Protein AF-A0A6B9Y877-F1 (afdb_monomer)

Sequence (72 aa):
MRSFADPDTTFHLVRSQTPVNVDGFKLGEPTGEVECLECGAVEENIDEISHEPDCPQRFVHSRWYAEMMDQD

Secondary structure (DSSP, 8-state):
-EETTSTT--EEEEE--S-HHHHSS-TT-EEEEEEETTT--EES-GGG----TT-TTTTEE-HHHHHHHTT-

pLDDT: mean 92.59, std 9.09, range [48.47, 98.31]

Solvent-accessible surface area (backbone atoms only — not comparable to full-atom values): 4462 Å² total; per-residue (Å²): 126,54,39,61,85,36,90,94,46,64,70,41,78,38,51,36,88,49,60,41,91,77,80,72,40,54,70,66,36,72,70,61,35,37,30,34,73,84,65,66,36,70,31,71,43,80,69,68,49,80,51,52,97,81,37,94,64,60,68,30,26,50,68,66,57,51,61,60,65,73,75,117

Mean predicted aligned error: 3.89 Å

Radius of gyration: 14.37 Å; Cα contacts (8 Å, |Δi|>4): 118; chains: 1; bounding box: 34×27×37 Å

Foldseek 3Di:
DAACPDPPFDKDQDADCDPCVPLVDHHRHGPLWIAGPQARFIDNDPQDTPGDPPGPCRHHHHPVVVVVVVVD

Structure (mmCIF, N/CA/C/O backbone):
data_AF-A0A6B9Y877-F1
#
_entry.id   AF-A0A6B9Y877-F1
#
loop_
_atom_site.group_PDB
_atom_site.id
_atom_site.type_symbol
_atom_site.label_atom_id
_atom_site.label_alt_id
_atom_site.label_comp_id
_atom_site.label_asym_id
_atom_site.label_entity_id
_atom_site.label_seq_id
_atom_site.pdbx_PDB_ins_code
_atom_site.Cartn_x
_atom_site.Cartn_y
_atom_site.Cartn_z
_atom_site.occupancy
_atom_site.B_iso_or_equiv
_atom_site.auth_seq_id
_atom_site.auth_comp_id
_atom_site.auth_asym_id
_atom_site.auth_atom_id
_atom_site.pdbx_PDB_model_num
ATOM 1 N N . MET A 1 1 ? -9.417 5.086 15.830 1.00 73.69 1 MET A N 1
ATOM 2 C CA . MET A 1 1 ? -8.809 4.845 14.501 1.00 73.69 1 MET A CA 1
ATOM 3 C C . MET A 1 1 ? -8.099 3.489 14.520 1.00 73.69 1 MET A C 1
ATOM 5 O O . MET A 1 1 ? -7.563 3.147 15.569 1.00 73.69 1 MET A O 1
ATOM 9 N N . ARG A 1 2 ? -8.153 2.679 13.449 1.00 86.88 2 ARG A N 1
ATOM 10 C CA . ARG A 1 2 ? -7.445 1.376 13.377 1.00 86.88 2 ARG A CA 1
ATOM 11 C C . ARG A 1 2 ? -6.005 1.602 12.909 1.00 86.88 2 ARG A C 1
ATOM 13 O O . ARG A 1 2 ? -5.764 2.563 12.188 1.00 86.88 2 ARG A O 1
ATOM 20 N N . SER A 1 3 ? -5.061 0.745 13.309 1.00 91.56 3 SER A N 1
ATOM 21 C CA . SER A 1 3 ? -3.674 0.889 12.860 1.00 91.56 3 SER A CA 1
ATOM 22 C C . SER A 1 3 ? -3.390 0.161 11.544 1.00 91.56 3 SER A C 1
ATOM 24 O O . SER A 1 3 ? -3.958 -0.903 11.338 1.00 91.56 3 SER A O 1
ATOM 26 N N . PHE A 1 4 ? -2.476 0.651 10.695 1.00 90.62 4 PHE A N 1
ATOM 27 C CA . PHE A 1 4 ? -1.985 -0.135 9.543 1.00 90.62 4 PHE A CA 1
ATOM 28 C C . PHE A 1 4 ? -1.221 -1.406 9.958 1.00 90.62 4 PHE A C 1
ATOM 30 O O . PHE A 1 4 ? -0.947 -2.271 9.135 1.00 90.62 4 PHE A O 1
ATOM 37 N N . ALA A 1 5 ? -0.813 -1.498 11.228 1.00 92.31 5 ALA A N 1
ATOM 38 C CA . ALA A 1 5 ? -0.168 -2.677 11.801 1.00 92.31 5 ALA A CA 1
ATOM 39 C C . ALA A 1 5 ? -1.175 -3.631 12.473 1.00 92.31 5 ALA A C 1
ATOM 41 O O . ALA A 1 5 ? -0.777 -4.553 13.186 1.00 92.31 5 ALA A O 1
ATOM 42 N N . ASP A 1 6 ? -2.476 -3.372 12.323 1.00 93.31 6 ASP A N 1
ATOM 43 C CA . ASP A 1 6 ? -3.532 -4.257 12.803 1.00 93.31 6 ASP A CA 1
ATOM 44 C C . ASP A 1 6 ? -3.553 -5.550 11.961 1.00 93.31 6 ASP A C 1
ATOM 46 O O . ASP A 1 6 ? -3.403 -5.472 10.739 1.00 93.31 6 ASP A O 1
ATOM 50 N N . PRO A 1 7 ? -3.714 -6.741 12.568 1.00 93.69 7 PRO A N 1
ATOM 51 C CA . PRO A 1 7 ? -3.704 -8.008 11.834 1.00 93.69 7 PRO A CA 1
ATOM 52 C C . PRO A 1 7 ? -4.796 -8.118 10.758 1.00 93.69 7 PRO A C 1
ATOM 54 O O . PRO A 1 7 ? -4.622 -8.893 9.823 1.00 93.69 7 PRO A O 1
ATOM 57 N N . ASP A 1 8 ? -5.878 -7.338 10.862 1.00 92.81 8 ASP A N 1
ATOM 58 C CA . ASP A 1 8 ? -6.969 -7.301 9.881 1.00 92.81 8 ASP A CA 1
ATOM 59 C C . ASP A 1 8 ? -6.760 -6.214 8.806 1.00 92.81 8 ASP A C 1
ATOM 61 O O . ASP A 1 8 ? -7.711 -5.775 8.148 1.00 92.81 8 ASP A O 1
ATOM 65 N N . THR A 1 9 ? -5.532 -5.715 8.663 1.00 94.69 9 THR A N 1
ATOM 66 C CA . THR A 1 9 ? -5.127 -4.825 7.572 1.00 94.69 9 THR A CA 1
ATOM 67 C C . THR A 1 9 ? -4.058 -5.500 6.731 1.00 94.69 9 THR A C 1
ATOM 69 O O . THR A 1 9 ? -3.110 -6.079 7.261 1.00 94.69 9 THR A O 1
ATOM 72 N N . THR A 1 10 ? -4.210 -5.436 5.410 1.00 96.50 10 THR A N 1
ATOM 73 C CA . THR A 1 10 ? -3.317 -6.130 4.482 1.00 96.50 10 THR A CA 1
ATOM 74 C C . THR A 1 10 ? -2.770 -5.171 3.433 1.00 96.50 10 THR A C 1
ATOM 76 O O . THR A 1 10 ? -3.511 -4.424 2.787 1.00 96.50 10 THR A O 1
ATOM 79 N N . PHE A 1 11 ? -1.451 -5.216 3.256 1.00 97.12 11 PHE A N 1
ATOM 80 C CA . PHE A 1 11 ? -0.704 -4.413 2.295 1.00 97.12 11 PHE A CA 1
ATOM 81 C C . PHE A 1 11 ? 0.334 -5.277 1.586 1.00 97.12 11 PHE A C 1
ATOM 83 O O . PHE A 1 11 ? 0.837 -6.254 2.148 1.00 97.12 11 PHE A O 1
ATOM 90 N N . HIS A 1 12 ? 0.679 -4.895 0.363 1.00 97.50 12 HIS A N 1
ATOM 91 C CA . HIS A 1 12 ? 1.740 -5.514 -0.411 1.00 97.50 12 HIS A CA 1
ATOM 92 C C . HIS A 1 12 ? 2.892 -4.529 -0.610 1.00 97.50 12 HIS A C 1
ATOM 94 O O . HIS A 1 12 ? 2.693 -3.414 -1.078 1.00 97.50 12 HIS A O 1
ATOM 100 N N . LEU A 1 13 ? 4.111 -4.943 -0.253 1.00 97.38 13 LEU A N 1
ATOM 101 C CA . LEU A 1 13 ? 5.315 -4.193 -0.610 1.00 97.38 13 LEU A CA 1
ATOM 102 C C . LEU A 1 13 ? 5.628 -4.461 -2.076 1.00 97.38 13 LEU A C 1
ATOM 104 O O . LEU A 1 13 ? 5.990 -5.592 -2.426 1.00 97.38 13 LEU A O 1
ATOM 108 N N . VAL A 1 14 ? 5.510 -3.428 -2.903 1.00 98.00 14 VAL A N 1
ATOM 109 C CA . VAL A 1 14 ? 5.732 -3.542 -4.340 1.00 98.00 14 VAL A CA 1
ATOM 110 C C . VAL A 1 14 ? 7.209 -3.834 -4.596 1.00 98.00 14 VAL A C 1
ATOM 112 O O . VAL A 1 14 ? 8.116 -3.281 -3.965 1.00 98.00 14 VAL A O 1
ATOM 115 N N . ARG A 1 15 ? 7.459 -4.777 -5.505 1.00 98.31 15 ARG A N 1
ATOM 116 C CA . ARG A 1 15 ? 8.805 -5.212 -5.892 1.00 98.31 15 ARG A CA 1
ATOM 117 C C . ARG A 1 15 ? 8.991 -5.062 -7.386 1.00 98.31 15 ARG A C 1
ATOM 119 O O . ARG A 1 15 ? 8.130 -5.499 -8.149 1.00 98.31 15 ARG A O 1
ATOM 126 N N . SER A 1 16 ? 10.151 -4.552 -7.792 1.00 97.94 16 SER A N 1
ATOM 127 C CA . SER A 1 16 ? 10.485 -4.392 -9.206 1.00 97.94 16 SER A CA 1
ATOM 128 C C . SER A 1 16 ? 10.387 -5.725 -9.954 1.00 97.94 16 SER A C 1
ATOM 130 O O . SER A 1 16 ? 10.940 -6.745 -9.533 1.00 97.94 16 SER A O 1
ATOM 132 N N . GLN A 1 17 ? 9.678 -5.703 -11.083 1.00 97.62 17 GLN A N 1
ATOM 133 C CA . GLN A 1 17 ? 9.566 -6.815 -12.034 1.00 97.62 17 GLN A CA 1
ATOM 134 C C . GLN A 1 17 ? 10.290 -6.513 -13.352 1.00 97.62 17 GLN A C 1
ATOM 136 O O . GLN A 1 17 ? 10.131 -7.247 -14.330 1.00 97.62 17 GLN A O 1
ATOM 141 N N . THR A 1 18 ? 11.068 -5.429 -13.404 1.00 97.00 18 THR A N 1
ATOM 142 C CA . THR A 1 18 ? 11.735 -4.981 -14.627 1.00 97.00 18 THR A CA 1
ATOM 143 C C . THR A 1 18 ? 13.258 -5.003 -14.479 1.00 97.00 18 THR A C 1
ATOM 145 O O . THR A 1 18 ? 13.785 -5.151 -13.375 1.00 97.00 18 THR A O 1
ATOM 148 N N . PRO A 1 19 ? 14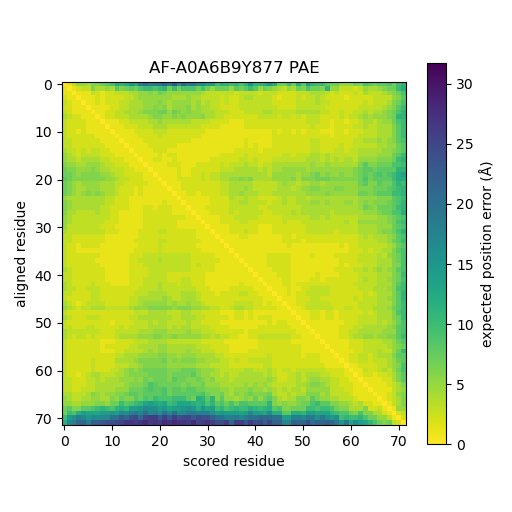.015 -4.971 -15.589 1.00 97.38 19 PRO A N 1
ATOM 149 C CA . PRO A 1 19 ? 15.464 -4.855 -15.518 1.00 97.38 19 PRO A CA 1
ATOM 150 C C . PRO A 1 19 ? 15.899 -3.504 -14.928 1.00 97.38 19 PRO A C 1
ATOM 152 O O . PRO A 1 19 ? 15.305 -2.474 -15.225 1.00 97.38 19 PRO A O 1
ATOM 155 N N . VAL A 1 20 ? 17.021 -3.495 -14.204 1.00 96.69 20 VAL A N 1
ATOM 156 C CA . VAL A 1 20 ? 17.548 -2.317 -13.480 1.00 96.69 20 VAL A CA 1
ATOM 157 C C . VAL A 1 20 ? 17.744 -1.054 -14.320 1.00 96.69 20 VAL A C 1
ATOM 159 O O . VAL A 1 20 ? 17.765 0.050 -13.792 1.00 96.69 20 VAL A O 1
ATOM 162 N N . ASN A 1 21 ? 17.894 -1.177 -15.637 1.00 97.25 21 ASN A N 1
ATOM 163 C CA . ASN A 1 21 ? 18.026 -0.023 -16.525 1.00 97.25 21 ASN A CA 1
ATOM 164 C C . ASN A 1 21 ? 16.685 0.648 -16.879 1.00 97.25 21 ASN A C 1
ATOM 166 O O . ASN A 1 21 ? 16.705 1.639 -17.606 1.00 97.25 21 ASN A O 1
ATOM 170 N N . VAL A 1 22 ? 15.553 0.104 -16.427 1.00 96.75 22 VAL A N 1
ATOM 171 C CA . VAL A 1 22 ? 14.208 0.643 -16.672 1.00 96.75 22 VAL A CA 1
ATOM 172 C C . VAL A 1 22 ? 13.740 1.491 -15.493 1.00 96.75 22 VAL A C 1
ATOM 174 O O . VAL A 1 22 ? 13.344 2.633 -15.700 1.00 96.75 22 VAL A O 1
ATOM 177 N N . ASP A 1 23 ? 13.815 0.956 -14.275 1.00 93.75 23 ASP A N 1
ATOM 178 C CA . ASP A 1 23 ? 13.289 1.588 -13.056 1.00 93.75 23 ASP A CA 1
ATOM 179 C C . ASP A 1 23 ? 14.369 1.915 -12.008 1.00 93.75 23 ASP A C 1
ATOM 181 O O . ASP A 1 23 ? 14.081 2.565 -11.008 1.00 93.75 23 ASP A O 1
ATOM 185 N N . GLY A 1 24 ? 15.623 1.511 -12.236 1.00 96.62 24 GLY A N 1
ATOM 186 C CA . GLY A 1 24 ? 16.734 1.748 -11.312 1.00 96.62 24 GLY A CA 1
ATOM 187 C C . GLY A 1 24 ? 16.862 0.724 -10.180 1.00 96.62 24 GLY A C 1
ATOM 188 O O . GLY A 1 24 ? 17.830 0.803 -9.422 1.00 96.62 24 GLY A O 1
ATOM 189 N N . PHE A 1 25 ? 15.964 -0.261 -10.088 1.00 97.56 25 PHE A N 1
ATOM 190 C CA . PHE A 1 25 ? 15.948 -1.273 -9.030 1.00 97.56 25 PHE A CA 1
ATOM 191 C C . PHE A 1 25 ? 16.459 -2.626 -9.526 1.00 97.56 25 PHE A C 1
ATOM 193 O O . PHE A 1 25 ? 16.315 -2.998 -10.691 1.00 97.56 25 PHE A O 1
ATOM 200 N N . LYS A 1 26 ? 17.073 -3.426 -8.649 1.00 97.75 26 LYS A N 1
ATOM 201 C CA . LYS A 1 26 ? 17.344 -4.824 -9.005 1.00 97.75 26 LYS A CA 1
ATOM 202 C C . LYS A 1 26 ? 16.023 -5.582 -9.108 1.00 97.75 26 LYS A C 1
ATOM 204 O O . LYS A 1 26 ? 15.091 -5.338 -8.349 1.00 97.75 26 LYS A O 1
ATOM 209 N N . LEU A 1 27 ? 15.980 -6.582 -9.988 1.00 97.69 27 LEU A N 1
ATOM 210 C CA . LEU A 1 27 ? 14.815 -7.454 -10.107 1.00 97.69 27 LEU A CA 1
ATOM 211 C C . LEU A 1 27 ? 14.461 -8.073 -8.740 1.00 97.69 27 LEU A C 1
ATOM 213 O O . LEU A 1 27 ? 15.300 -8.720 -8.109 1.00 97.69 27 LEU A O 1
ATOM 217 N N . GLY A 1 28 ? 13.218 -7.874 -8.300 1.00 97.12 28 GLY A N 1
ATOM 218 C CA . GLY A 1 28 ? 12.693 -8.327 -7.011 1.00 97.12 28 GLY A CA 1
ATOM 219 C C . GLY A 1 28 ? 12.997 -7.415 -5.814 1.00 97.12 28 GLY A C 1
ATOM 220 O O . GLY A 1 28 ? 12.557 -7.719 -4.699 1.00 97.12 28 GLY A O 1
ATOM 221 N N . GLU A 1 29 ? 13.728 -6.317 -6.002 1.00 98.12 29 GLU A N 1
ATOM 222 C CA . GLU A 1 29 ? 13.997 -5.324 -4.957 1.00 98.12 29 GLU A CA 1
ATOM 223 C C . GLU A 1 29 ? 12.721 -4.532 -4.615 1.00 98.12 29 GLU A C 1
ATOM 225 O O . GLU A 1 29 ? 11.928 -4.259 -5.520 1.00 98.12 29 GLU A O 1
ATOM 230 N N . PRO A 1 30 ? 12.473 -4.194 -3.332 1.00 97.44 30 PRO A N 1
ATOM 231 C CA . PRO A 1 30 ? 11.379 -3.298 -2.967 1.00 97.44 30 PRO A CA 1
ATOM 232 C C . PRO A 1 30 ? 11.527 -1.935 -3.647 1.00 97.44 30 PRO A C 1
ATOM 234 O O . PRO A 1 30 ? 12.611 -1.356 -3.605 1.00 97.44 30 PRO A O 1
ATOM 237 N N . THR A 1 31 ? 10.443 -1.418 -4.225 1.00 97.00 31 THR A N 1
ATOM 238 C CA . THR A 1 31 ? 10.447 -0.101 -4.890 1.00 97.00 31 THR A CA 1
ATOM 239 C C . THR A 1 31 ? 10.321 1.055 -3.899 1.00 97.00 31 THR A C 1
ATOM 241 O O . THR A 1 31 ? 10.675 2.182 -4.219 1.00 97.00 31 THR A O 1
ATOM 244 N N . GLY A 1 32 ? 9.854 0.766 -2.680 1.00 96.31 32 GLY A N 1
ATOM 245 C CA . GLY A 1 32 ? 9.457 1.769 -1.689 1.00 96.31 32 GLY A CA 1
ATOM 246 C C . GLY A 1 32 ? 7.949 2.016 -1.680 1.00 96.31 32 GLY A C 1
ATOM 247 O O . GLY A 1 32 ? 7.427 2.520 -0.692 1.00 96.31 32 GLY A O 1
ATOM 248 N N . GLU A 1 33 ? 7.243 1.577 -2.720 1.00 97.62 33 GLU A N 1
ATOM 249 C CA . GLU A 1 33 ? 5.793 1.683 -2.800 1.00 97.62 33 GLU A CA 1
ATOM 250 C C . GLU A 1 33 ? 5.096 0.571 -2.005 1.00 97.62 33 GLU A C 1
ATOM 252 O O . GLU A 1 33 ? 5.567 -0.571 -1.886 1.00 97.62 33 GLU A O 1
ATOM 257 N N . VAL A 1 34 ? 3.922 0.915 -1.489 1.00 97.81 34 VAL A N 1
ATOM 258 C CA . VAL A 1 34 ? 3.032 0.040 -0.739 1.00 97.81 34 VAL A CA 1
ATOM 259 C C . VAL A 1 34 ? 1.662 0.059 -1.404 1.00 97.81 34 VAL A C 1
ATOM 2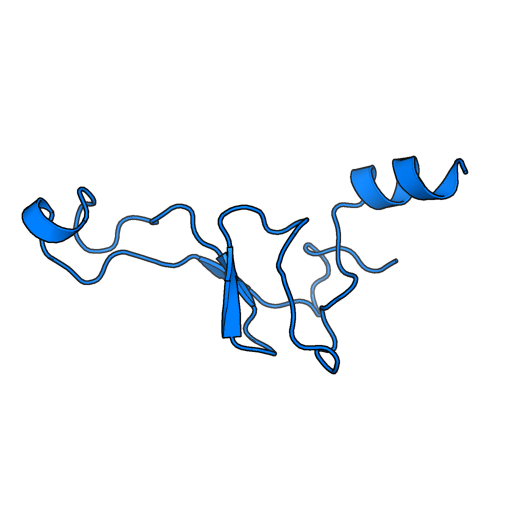61 O O . VAL A 1 34 ? 1.064 1.115 -1.586 1.00 97.81 34 VAL A O 1
ATOM 264 N N . GLU A 1 35 ? 1.150 -1.121 -1.735 1.00 98.25 35 GLU A N 1
ATOM 265 C CA . GLU A 1 35 ? -0.176 -1.314 -2.313 1.00 98.25 35 GLU A CA 1
ATOM 266 C C . GLU A 1 35 ? -1.171 -1.759 -1.233 1.00 98.25 35 GLU A C 1
ATOM 268 O O . GLU A 1 35 ? -0.929 -2.713 -0.485 1.00 98.25 35 GLU A O 1
ATOM 273 N N . CYS A 1 36 ? -2.325 -1.099 -1.161 1.00 97.94 36 CYS A N 1
ATOM 274 C CA . CYS A 1 36 ? -3.458 -1.570 -0.373 1.00 97.94 36 CYS A CA 1
ATOM 275 C C . CYS A 1 36 ? -4.141 -2.748 -1.075 1.00 97.94 36 CYS A C 1
ATOM 277 O O . CYS A 1 36 ? -4.689 -2.584 -2.160 1.00 97.94 36 CYS A O 1
ATOM 279 N N . LEU A 1 37 ? -4.216 -3.912 -0.425 1.00 97.88 37 LEU A N 1
ATOM 280 C CA . LEU A 1 37 ? -4.815 -5.107 -1.038 1.00 97.88 37 LEU A CA 1
ATOM 281 C C . LEU A 1 37 ? -6.352 -5.099 -1.100 1.00 97.88 37 LEU A C 1
ATOM 283 O O . LEU A 1 37 ? -6.934 -5.963 -1.748 1.00 97.88 37 LEU A O 1
ATOM 287 N N . GLU A 1 38 ? -7.009 -4.127 -0.463 1.00 97.75 38 GLU A N 1
ATOM 288 C CA . GLU A 1 38 ? -8.472 -3.985 -0.493 1.00 97.75 38 GLU A CA 1
ATOM 289 C C . GLU A 1 38 ? -8.959 -3.129 -1.669 1.00 97.75 38 GLU A C 1
ATOM 291 O O . GLU A 1 38 ? -10.016 -3.403 -2.230 1.00 97.75 38 GLU A O 1
ATOM 296 N N . CYS A 1 39 ? -8.207 -2.091 -2.054 1.00 97.88 39 CYS A N 1
ATOM 297 C CA . CYS A 1 39 ? -8.613 -1.173 -3.128 1.00 97.88 39 CYS A CA 1
ATOM 298 C C . CYS A 1 39 ? -7.571 -0.969 -4.236 1.00 97.88 39 CYS A C 1
ATOM 300 O O . CYS A 1 39 ? -7.861 -0.267 -5.198 1.00 97.88 39 CYS A O 1
ATOM 302 N N . GLY A 1 40 ? -6.369 -1.539 -4.115 1.00 97.94 40 GLY A N 1
ATOM 303 C CA . GLY A 1 40 ? -5.296 -1.436 -5.112 1.00 97.94 40 GLY A CA 1
ATOM 304 C C . GLY A 1 40 ? -4.590 -0.078 -5.179 1.00 97.94 40 GLY A C 1
ATOM 305 O O . GLY A 1 40 ? -3.793 0.142 -6.084 1.00 97.94 40 GLY A O 1
ATOM 306 N N . ALA A 1 41 ? -4.877 0.850 -4.258 1.00 97.94 41 ALA A N 1
ATOM 307 C CA . ALA A 1 41 ? -4.186 2.140 -4.207 1.00 97.94 41 ALA A CA 1
ATOM 308 C C . ALA A 1 41 ? -2.714 1.943 -3.813 1.00 97.94 41 ALA A C 1
ATOM 310 O O . ALA A 1 41 ? -2.424 1.135 -2.927 1.00 97.94 41 ALA A O 1
ATOM 311 N N . VAL A 1 42 ? -1.811 2.689 -4.455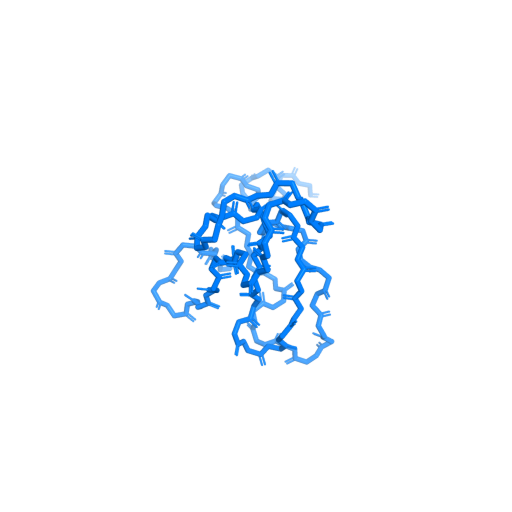 1.00 97.75 42 VAL A N 1
ATOM 312 C CA . VAL A 1 42 ? -0.355 2.573 -4.296 1.00 97.75 42 VAL A CA 1
ATOM 313 C C . VAL A 1 42 ? 0.231 3.936 -3.951 1.00 97.75 42 VAL A C 1
ATOM 315 O O . VAL A 1 42 ? -0.035 4.898 -4.663 1.00 97.75 42 VAL A O 1
ATOM 318 N N . GLU A 1 43 ? 1.030 4.004 -2.888 1.00 97.69 43 GLU A N 1
ATOM 319 C CA . GLU A 1 43 ? 1.797 5.196 -2.495 1.00 97.69 43 GLU A CA 1
ATOM 320 C C . GLU A 1 43 ? 3.119 4.794 -1.821 1.00 97.69 43 GLU A C 1
ATOM 322 O O . GLU A 1 43 ? 3.301 3.649 -1.406 1.00 97.69 43 GLU A O 1
ATOM 327 N N . GLU A 1 44 ? 4.040 5.743 -1.654 1.00 96.25 44 GLU A N 1
ATOM 328 C CA . GLU A 1 44 ? 5.312 5.538 -0.934 1.00 96.25 44 GLU A CA 1
ATOM 329 C C . GLU A 1 44 ? 5.168 5.632 0.599 1.00 96.25 44 GLU A C 1
ATOM 331 O O . GLU A 1 44 ? 6.069 5.240 1.344 1.00 96.25 44 GLU A O 1
ATOM 336 N N . ASN A 1 45 ? 4.034 6.146 1.092 1.00 93.88 45 ASN A N 1
ATOM 337 C CA . ASN A 1 45 ? 3.756 6.314 2.516 1.00 93.88 45 ASN A CA 1
ATOM 338 C C . ASN A 1 45 ? 2.460 5.598 2.918 1.00 93.88 45 ASN A C 1
ATOM 340 O O . ASN A 1 45 ?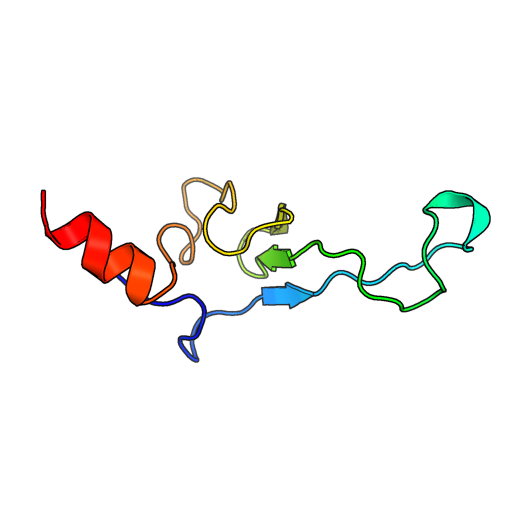 1.364 6.009 2.542 1.00 93.88 45 ASN A O 1
ATOM 344 N N . ILE A 1 46 ? 2.586 4.558 3.748 1.00 92.62 46 ILE A N 1
ATOM 345 C CA . ILE A 1 46 ? 1.450 3.756 4.227 1.00 92.62 46 ILE A CA 1
ATOM 346 C C . ILE A 1 46 ? 0.447 4.559 5.072 1.00 92.62 46 ILE A C 1
ATOM 348 O O . ILE A 1 46 ? -0.723 4.193 5.130 1.00 92.62 46 ILE A O 1
ATOM 352 N N . ASP A 1 47 ? 0.885 5.648 5.711 1.00 90.94 47 ASP A N 1
ATOM 353 C CA . ASP A 1 47 ? 0.023 6.518 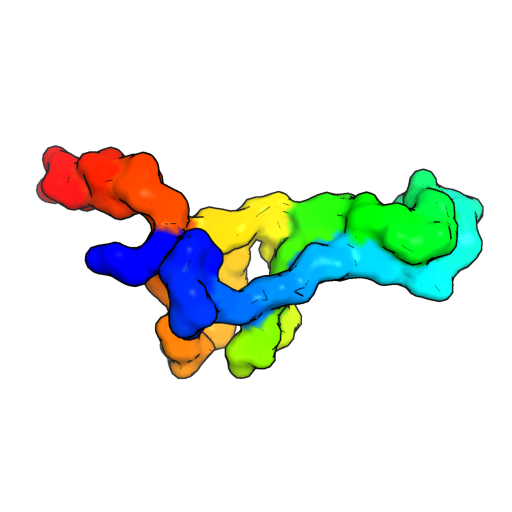6.518 1.00 90.94 47 ASP A CA 1
ATOM 354 C C . ASP A 1 47 ? -0.829 7.479 5.674 1.00 90.94 47 ASP A C 1
ATOM 356 O O . ASP A 1 47 ? -1.778 8.061 6.194 1.00 90.94 47 ASP A O 1
ATOM 360 N N . GLU A 1 48 ? -0.503 7.668 4.394 1.00 90.94 48 GLU A N 1
ATOM 361 C CA . GLU A 1 48 ? -1.092 8.706 3.534 1.00 90.94 48 GLU A CA 1
ATOM 362 C C . GLU A 1 48 ? -1.587 8.137 2.195 1.00 90.94 48 GLU A C 1
ATOM 364 O O . GLU A 1 48 ? -1.659 8.847 1.193 1.00 90.94 48 GLU A O 1
ATOM 369 N N . ILE A 1 49 ? -1.958 6.851 2.168 1.00 95.06 49 ILE 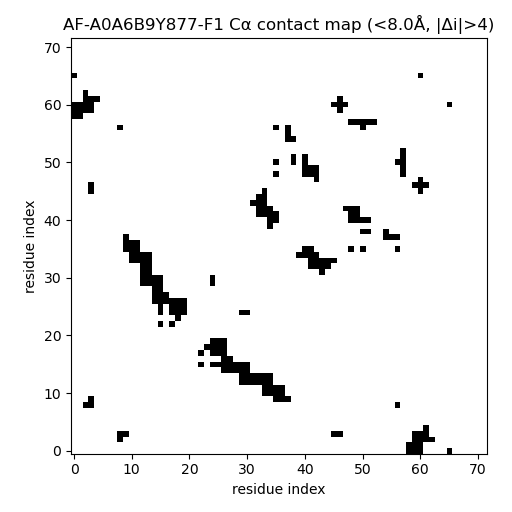A N 1
ATOM 370 C CA . ILE A 1 49 ? -2.495 6.222 0.957 1.00 95.06 49 ILE A CA 1
ATOM 371 C C . ILE A 1 49 ? -3.806 6.903 0.543 1.00 95.06 49 ILE A C 1
ATOM 373 O O . ILE A 1 49 ? -4.783 6.937 1.297 1.00 95.06 49 ILE A O 1
ATOM 377 N N . SER A 1 50 ? -3.855 7.378 -0.704 1.00 95.88 50 SER A N 1
ATOM 378 C CA . SER A 1 50 ? -5.059 7.928 -1.338 1.00 95.88 50 SER A CA 1
ATOM 379 C C . SER A 1 50 ? -6.046 6.812 -1.704 1.00 95.88 50 SER A C 1
ATOM 381 O O . SER A 1 50 ? -6.169 6.407 -2.858 1.00 95.88 50 SER A O 1
ATOM 383 N N . HIS A 1 51 ? -6.723 6.264 -0.698 1.00 97.12 51 HIS A N 1
ATOM 384 C CA . HIS A 1 51 ? -7.660 5.155 -0.861 1.00 97.12 51 HIS A CA 1
ATOM 385 C C . HIS A 1 51 ? -8.918 5.519 -1.663 1.00 97.12 51 HIS A C 1
ATOM 387 O O . HIS A 1 51 ? -9.406 6.650 -1.623 1.00 97.12 51 HIS A O 1
ATOM 393 N N . GLU A 1 52 ? -9.518 4.501 -2.290 1.00 97.31 52 GLU A N 1
ATOM 394 C CA . GLU A 1 52 ? -10.872 4.604 -2.841 1.00 97.31 52 GLU A CA 1
ATOM 395 C C . GLU A 1 52 ? -11.901 4.945 -1.739 1.00 97.31 52 GLU A C 1
ATOM 397 O O . GLU A 1 52 ? -11.753 4.496 -0.591 1.00 97.31 52 GLU A O 1
ATOM 402 N N . PRO A 1 53 ? -12.971 5.706 -2.053 1.00 96.31 53 PRO A N 1
ATOM 403 C CA . PRO A 1 53 ? -13.911 6.213 -1.050 1.00 96.31 53 PRO A CA 1
ATOM 404 C C . PRO A 1 53 ? -14.584 5.138 -0.185 1.00 96.31 53 PRO A C 1
ATOM 406 O O . PRO A 1 53 ? -14.938 5.399 0.968 1.00 96.31 53 PRO A O 1
ATOM 409 N N . ASP A 1 54 ? -14.778 3.937 -0.724 1.00 96.69 54 ASP A N 1
ATOM 410 C CA . ASP A 1 54 ? -15.427 2.804 -0.065 1.00 96.69 54 ASP A CA 1
ATOM 411 C C . ASP A 1 54 ? -14.441 1.786 0.530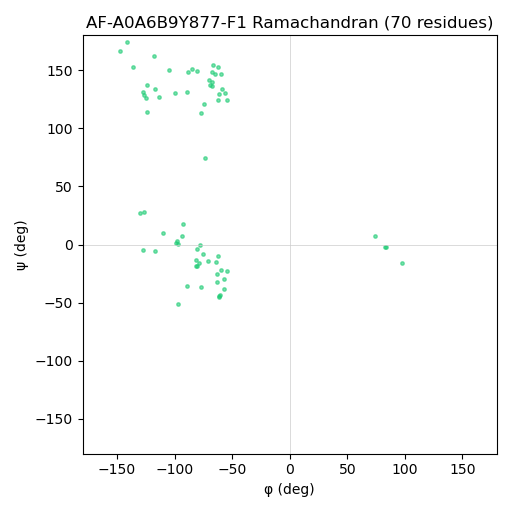 1.00 96.69 54 ASP A C 1
ATOM 413 O O . ASP A 1 54 ? -14.872 0.826 1.170 1.00 96.69 54 ASP A O 1
ATOM 417 N N . CYS A 1 55 ? -13.129 2.028 0.430 1.00 96.75 55 CYS A N 1
ATOM 418 C CA . CYS A 1 55 ? -12.121 1.112 0.948 1.00 96.75 55 CYS A CA 1
ATOM 419 C C . CYS A 1 55 ? -12.254 0.930 2.477 1.00 96.75 55 CYS A C 1
ATOM 421 O O . CYS A 1 55 ? -12.280 1.920 3.224 1.00 96.75 55 CYS A O 1
ATOM 423 N N . PRO A 1 56 ? -12.287 -0.319 2.984 1.00 95.69 56 PRO A N 1
ATOM 424 C CA . PRO A 1 56 ? -12.393 -0.601 4.418 1.00 95.69 56 PRO A CA 1
ATOM 425 C C . PRO A 1 56 ? -11.111 -0.263 5.201 1.00 95.69 56 PRO A C 1
ATOM 427 O O . PRO A 1 56 ? -11.129 -0.197 6.433 1.00 95.69 56 PRO A O 1
ATOM 430 N N . GLN A 1 57 ? -9.989 -0.040 4.510 1.00 95.06 57 GLN A N 1
ATOM 431 C CA . GLN A 1 57 ? -8.712 0.372 5.099 1.00 95.06 57 GLN A CA 1
ATOM 432 C C . GLN A 1 57 ? -8.467 1.891 5.033 1.00 95.06 57 GLN A C 1
ATOM 434 O O . GLN A 1 57 ? -7.465 2.338 5.567 1.00 95.06 57 GLN A O 1
ATOM 439 N N . ARG A 1 58 ? -9.378 2.714 4.485 1.00 94.12 58 ARG A N 1
ATOM 440 C CA . ARG A 1 58 ? -9.099 4.133 4.156 1.00 94.12 58 ARG A CA 1
ATOM 441 C C . ARG A 1 58 ? -8.736 5.096 5.296 1.00 94.12 58 ARG A C 1
ATOM 443 O O . ARG A 1 58 ? -8.393 6.239 5.035 1.00 94.12 58 ARG A O 1
ATOM 450 N N . PHE A 1 59 ? -8.884 4.671 6.547 1.00 91.81 59 PHE A N 1
ATOM 451 C CA . PHE A 1 59 ? -8.601 5.480 7.739 1.00 91.81 59 PHE A CA 1
ATOM 452 C C . PHE A 1 59 ? -7.643 4.759 8.693 1.00 91.81 59 PHE A C 1
ATOM 454 O O . PHE A 1 59 ? -7.746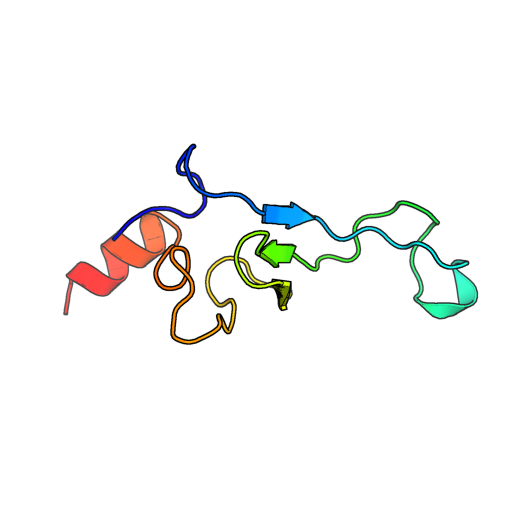 4.912 9.914 1.00 91.81 59 PHE A O 1
ATOM 461 N N . VAL A 1 60 ? -6.789 3.883 8.160 1.00 93.12 60 VAL A N 1
ATOM 462 C CA . VAL A 1 60 ? -5.765 3.205 8.957 1.00 93.12 60 VAL A CA 1
ATOM 463 C C . VAL A 1 60 ? -4.496 4.046 8.976 1.00 93.12 60 VAL A C 1
ATOM 465 O O . VAL A 1 60 ? -4.039 4.491 7.935 1.00 93.12 60 VAL A O 1
ATOM 468 N N . HIS A 1 61 ? -3.933 4.257 10.162 1.00 90.81 61 HIS A N 1
ATOM 469 C CA . HIS A 1 61 ? -2.712 5.049 10.348 1.00 90.81 61 HIS A CA 1
ATOM 470 C C . HIS A 1 61 ? -1.808 4.416 11.416 1.00 90.81 61 HIS A C 1
ATOM 472 O O . HIS A 1 61 ? -2.166 3.439 12.075 1.00 90.81 61 HIS A O 1
ATOM 478 N N . SER A 1 62 ? -0.611 4.933 11.639 1.00 88.31 62 SER A N 1
ATOM 479 C CA . SER A 1 62 ? 0.211 4.554 12.779 1.00 88.31 62 SER A CA 1
ATOM 480 C C . SER A 1 62 ? -0.500 4.927 14.081 1.00 88.31 62 SER A C 1
ATOM 482 O O . SER A 1 62 ? -1.294 5.868 14.149 1.00 88.31 62 SER A O 1
ATOM 484 N N . ARG A 1 63 ? -0.198 4.193 15.158 1.00 86.12 63 ARG A N 1
ATOM 485 C CA . ARG A 1 63 ? -0.701 4.558 16.494 1.00 86.12 63 ARG A CA 1
ATOM 486 C C . ARG A 1 63 ? -0.280 5.976 16.880 1.00 86.12 63 ARG A C 1
ATOM 488 O O . ARG A 1 63 ? -1.090 6.715 17.416 1.00 86.12 63 ARG A O 1
ATOM 495 N N . TRP A 1 64 ? 0.945 6.360 16.523 1.00 85.88 64 TRP A N 1
ATOM 496 C CA . TRP A 1 64 ? 1.468 7.703 16.758 1.00 85.88 64 TRP A CA 1
ATOM 497 C C . TRP A 1 64 ? 0.653 8.786 16.039 1.00 85.88 64 TRP A C 1
ATOM 499 O O . TRP A 1 64 ? 0.297 9.786 16.652 1.00 85.88 64 TRP A O 1
ATOM 509 N N . TYR A 1 65 ? 0.308 8.579 14.764 1.00 85.56 65 TYR A N 1
ATOM 510 C CA . TYR A 1 65 ? -0.517 9.529 14.015 1.00 85.56 65 TYR A CA 1
ATOM 511 C C . TYR A 1 65 ? -1.897 9.703 14.661 1.00 85.56 65 TYR A C 1
ATOM 513 O O . TYR A 1 65 ? -2.353 10.828 14.855 1.00 85.56 65 TYR A O 1
ATOM 521 N N . ALA A 1 66 ? -2.530 8.595 15.061 1.0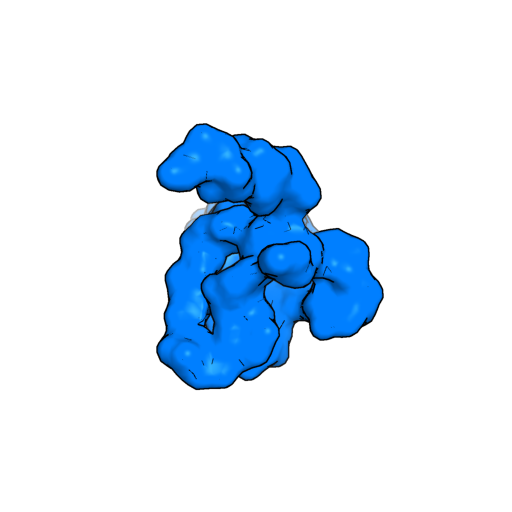0 83.62 66 ALA A N 1
ATOM 522 C CA . ALA A 1 66 ? -3.805 8.639 15.772 1.00 83.62 66 ALA A CA 1
ATOM 523 C C . ALA A 1 66 ? -3.701 9.405 17.109 1.00 83.62 66 ALA A C 1
ATOM 525 O O . ALA A 1 66 ? -4.548 10.242 17.396 1.00 83.62 66 ALA A O 1
ATOM 526 N N . GLU A 1 67 ? -2.640 9.178 17.892 1.00 85.31 67 GLU A N 1
ATOM 527 C CA . GLU A 1 67 ? -2.385 9.884 19.161 1.00 85.31 67 GLU A CA 1
ATOM 528 C C . GLU A 1 67 ? -2.159 11.396 18.987 1.00 85.31 67 GLU A C 1
ATOM 530 O O . GLU A 1 67 ? -2.497 12.181 19.876 1.00 85.31 67 GLU A O 1
ATOM 535 N N . MET A 1 68 ? -1.568 11.815 17.865 1.00 84.44 68 MET A N 1
ATOM 536 C CA . MET A 1 68 ? -1.348 13.229 17.556 1.00 84.44 68 MET A CA 1
ATOM 537 C C . MET A 1 68 ? -2.628 13.926 17.085 1.00 84.44 68 MET A C 1
ATOM 539 O O . MET A 1 68 ? -2.837 15.082 17.435 1.00 84.44 68 MET A O 1
ATOM 543 N N . MET A 1 69 ? -3.486 13.232 16.331 1.00 75.19 69 MET A N 1
ATOM 544 C CA . MET A 1 69 ? -4.743 13.786 15.805 1.00 75.19 69 MET A CA 1
ATOM 545 C C . MET A 1 69 ? -5.897 13.791 16.823 1.00 75.19 69 MET A C 1
ATOM 547 O O . MET A 1 69 ? -6.852 14.536 16.644 1.00 75.19 69 MET A O 1
ATOM 551 N N . ASP A 1 70 ? -5.815 13.002 17.900 1.00 65.94 70 ASP A N 1
ATOM 552 C CA . ASP A 1 70 ? -6.793 13.003 19.005 1.00 65.94 70 ASP A CA 1
ATOM 553 C C . ASP A 1 70 ? -6.615 14.196 19.983 1.00 65.94 70 ASP A C 1
ATOM 555 O O . ASP A 1 70 ? -7.341 14.297 20.974 1.00 65.94 70 ASP A O 1
ATOM 559 N N . GLN A 1 71 ? -5.635 15.082 19.755 1.00 56.78 71 GLN A N 1
ATOM 560 C CA . GLN A 1 71 ? -5.340 16.243 20.616 1.00 56.78 71 GLN A CA 1
ATOM 561 C C . GLN A 1 71 ? -5.941 17.577 20.131 1.00 56.78 71 GLN A C 1
ATOM 563 O O . GLN A 1 71 ? -5.730 18.595 20.796 1.00 56.78 71 GLN A O 1
ATOM 568 N N . ASP A 1 72 ? -6.704 17.562 19.037 1.00 48.47 72 ASP A N 1
ATOM 569 C CA . ASP A 1 72 ? -7.470 18.696 18.487 1.00 48.47 72 ASP A CA 1
ATOM 570 C C . ASP A 1 72 ? -8.992 18.518 18.678 1.00 48.47 72 ASP A C 1
ATOM 572 O O . ASP A 1 72 ? -9.713 19.547 18.701 1.00 48.47 72 ASP A O 1
#